Protein AF-C7Q6Z2-F1 (afdb_monomer)

Structure (mmCIF, N/CA/C/O backbone):
data_AF-C7Q6Z2-F1
#
_entry.id   AF-C7Q6Z2-F1
#
loop_
_atom_site.group_PDB
_atom_site.id
_atom_site.type_symbol
_atom_site.label_atom_id
_atom_site.label_alt_id
_atom_site.label_comp_id
_atom_site.label_asym_id
_atom_site.label_entity_id
_atom_site.label_seq_id
_atom_site.pdbx_PDB_ins_code
_atom_site.Cartn_x
_atom_site.Cartn_y
_atom_site.Cartn_z
_atom_site.occupancy
_atom_site.B_iso_or_equiv
_atom_site.auth_seq_id
_atom_site.auth_comp_id
_atom_site.auth_asym_id
_atom_site.auth_atom_id
_atom_site.pdbx_PDB_model_num
ATOM 1 N N . MET A 1 1 ? 10.708 15.698 -19.614 1.00 40.62 1 MET A N 1
ATOM 2 C CA . MET A 1 1 ? 10.867 15.525 -18.156 1.00 40.62 1 MET A CA 1
ATOM 3 C C . MET A 1 1 ? 10.183 14.222 -17.782 1.00 40.62 1 MET A C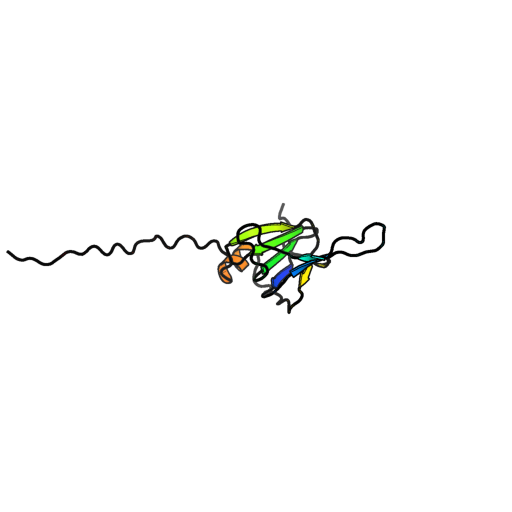 1
ATOM 5 O O . MET A 1 1 ? 8.992 14.215 -17.505 1.00 40.62 1 MET A O 1
ATOM 9 N N . SER A 1 2 ? 10.903 13.111 -17.914 1.00 43.12 2 SER A N 1
ATOM 10 C CA 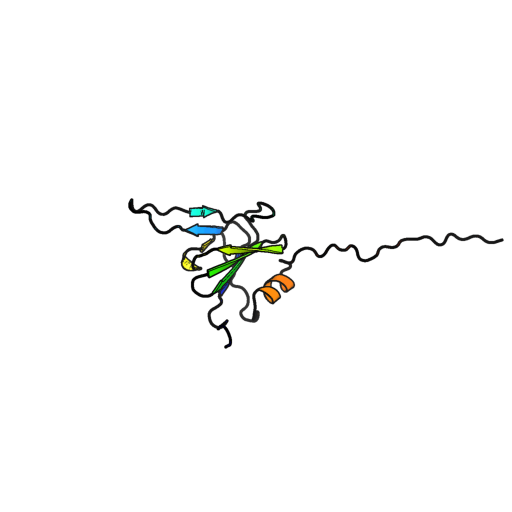. SER A 1 2 ? 10.400 11.782 -17.567 1.00 43.12 2 SER A CA 1
ATOM 11 C C . SER A 1 2 ? 10.549 11.636 -16.060 1.00 43.12 2 SER A C 1
ATOM 13 O O . SER A 1 2 ? 11.667 11.612 -15.557 1.00 43.12 2 SER A O 1
ATOM 15 N N . VAL A 1 3 ? 9.435 11.6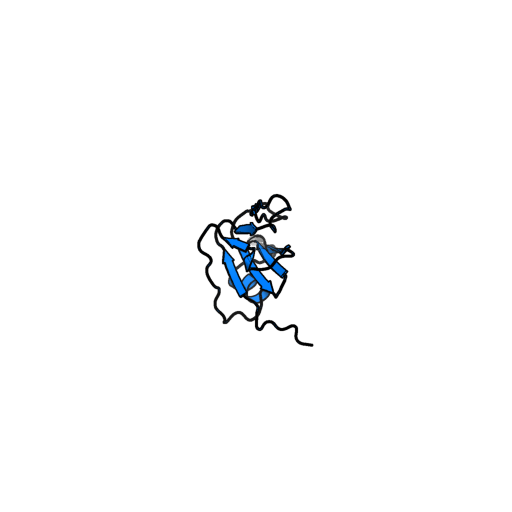63 -15.333 1.00 50.16 3 VAL A N 1
ATOM 16 C CA . VAL A 1 3 ? 9.431 11.405 -13.889 1.00 50.16 3 VAL A CA 1
ATOM 17 C C . VAL A 1 3 ? 9.942 9.977 -13.710 1.00 50.16 3 VAL A C 1
ATOM 19 O O . VAL A 1 3 ? 9.333 9.053 -14.236 1.00 50.16 3 VAL A O 1
ATOM 22 N N . GLY A 1 4 ? 11.112 9.824 -13.089 1.00 45.06 4 GLY A N 1
ATOM 23 C CA . GLY A 1 4 ? 11.855 8.568 -13.041 1.00 45.06 4 GLY A CA 1
ATOM 24 C C . GLY A 1 4 ? 11.075 7.468 -12.331 1.00 45.06 4 GLY A C 1
ATOM 25 O O . GLY A 1 4 ? 10.916 7.497 -11.115 1.00 45.06 4 GLY A O 1
ATOM 26 N N . TRP A 1 5 ? 10.609 6.484 -13.096 1.00 53.16 5 TRP A N 1
ATOM 27 C CA . TRP A 1 5 ? 10.005 5.253 -12.577 1.00 53.16 5 TRP A CA 1
ATOM 28 C C . TRP A 1 5 ? 11.068 4.245 -12.112 1.00 53.16 5 TRP A C 1
ATOM 30 O O . TRP A 1 5 ? 10.716 3.226 -11.528 1.00 53.16 5 TRP A O 1
ATOM 40 N N . GLU A 1 6 ? 12.355 4.540 -12.341 1.00 54.72 6 GLU A N 1
ATOM 41 C CA . GLU A 1 6 ? 13.511 3.660 -12.095 1.00 54.72 6 GLU A CA 1
ATOM 42 C C . GLU A 1 6 ? 13.665 3.217 -10.630 1.00 54.72 6 GLU A C 1
ATOM 44 O O . GLU A 1 6 ? 14.356 2.242 -10.356 1.00 54.72 6 GLU A O 1
ATOM 49 N N . THR A 1 7 ? 12.997 3.885 -9.686 1.00 63.72 7 THR A N 1
ATOM 50 C CA . THR A 1 7 ? 13.018 3.554 -8.249 1.00 63.72 7 THR A CA 1
ATOM 51 C C . THR A 1 7 ? 11.640 3.213 -7.684 1.00 63.72 7 THR A C 1
ATOM 53 O O . THR A 1 7 ? 11.431 3.285 -6.472 1.00 63.72 7 THR A O 1
ATOM 56 N N . THR A 1 8 ? 10.683 2.838 -8.541 1.00 74.25 8 THR A N 1
ATOM 57 C CA . THR A 1 8 ? 9.344 2.454 -8.079 1.00 74.25 8 THR A CA 1
ATOM 58 C C . THR A 1 8 ? 9.339 1.018 -7.577 1.00 74.25 8 THR A C 1
ATOM 60 O O . THR A 1 8 ? 9.422 0.079 -8.366 1.00 74.25 8 THR A O 1
ATOM 63 N N . THR A 1 9 ? 9.174 0.831 -6.271 1.00 80.31 9 THR A N 1
ATOM 64 C CA . THR A 1 9 ? 8.956 -0.504 -5.702 1.00 80.31 9 THR A CA 1
ATOM 65 C C . THR A 1 9 ? 7.464 -0.810 -5.690 1.00 80.31 9 THR A C 1
ATOM 67 O O . THR A 1 9 ? 6.685 -0.081 -5.072 1.00 80.31 9 THR A O 1
ATOM 70 N N . LEU A 1 10 ? 7.072 -1.896 -6.359 1.00 84.06 10 LEU A N 1
ATOM 71 C CA . LEU A 1 10 ? 5.706 -2.416 -6.379 1.00 84.06 10 LEU A CA 1
ATOM 72 C C . LEU A 1 10 ? 5.593 -3.639 -5.466 1.00 84.06 10 LEU A C 1
ATOM 74 O O . LEU A 1 10 ? 6.342 -4.605 -5.611 1.00 84.06 10 LEU A O 1
ATOM 78 N N . LEU A 1 11 ? 4.631 -3.610 -4.547 1.00 85.88 11 LEU A N 1
ATOM 79 C CA . LEU A 1 11 ? 4.357 -4.696 -3.610 1.00 85.88 11 LEU A CA 1
ATOM 80 C C . LEU A 1 11 ? 2.884 -5.081 -3.639 1.00 85.88 11 LEU A C 1
ATOM 82 O O . LEU A 1 11 ? 1.995 -4.225 -3.630 1.00 85.88 11 LEU A O 1
ATOM 86 N N . ARG A 1 12 ? 2.626 -6.388 -3.593 1.00 87.06 12 ARG A N 1
ATOM 87 C CA . ARG A 1 12 ? 1.305 -6.921 -3.272 1.00 87.06 12 ARG A CA 1
ATOM 88 C C . ARG A 1 12 ? 1.287 -7.307 -1.802 1.00 87.06 12 ARG A C 1
ATOM 90 O O . ARG A 1 12 ? 2.127 -8.089 -1.361 1.00 87.06 12 ARG A O 1
ATOM 97 N N . VAL A 1 13 ? 0.295 -6.810 -1.075 1.00 87.69 13 VAL A N 1
ATOM 98 C CA . VAL A 1 13 ? 0.033 -7.216 0.308 1.00 87.69 13 VAL A CA 1
ATOM 99 C C . VAL A 1 13 ? -1.352 -7.841 0.349 1.00 87.69 13 VAL A C 1
ATOM 101 O O . VAL A 1 13 ? -2.348 -7.180 0.069 1.00 87.69 13 VAL A O 1
ATOM 104 N N . ALA A 1 14 ? -1.420 -9.141 0.621 1.00 85.56 14 ALA A N 1
ATOM 105 C CA . ALA A 1 14 ? -2.696 -9.854 0.668 1.00 85.56 14 ALA A CA 1
ATOM 106 C C . ALA A 1 14 ? -3.466 -9.588 1.972 1.00 85.56 14 ALA A C 1
ATOM 108 O O . ALA A 1 14 ? -4.691 -9.638 1.971 1.00 85.56 14 ALA A O 1
ATOM 109 N N . ASP A 1 15 ? -2.755 -9.269 3.051 1.00 87.81 15 ASP A N 1
ATOM 110 C CA . ASP A 1 15 ? -3.300 -9.095 4.399 1.00 87.81 15 ASP A CA 1
ATOM 111 C C . ASP A 1 15 ? -3.216 -7.623 4.861 1.00 87.81 15 ASP A C 1
ATOM 113 O O . ASP A 1 15 ? -3.259 -6.702 4.041 1.00 87.81 15 ASP A O 1
ATOM 117 N N . GLN A 1 16 ? -3.093 -7.393 6.168 1.00 88.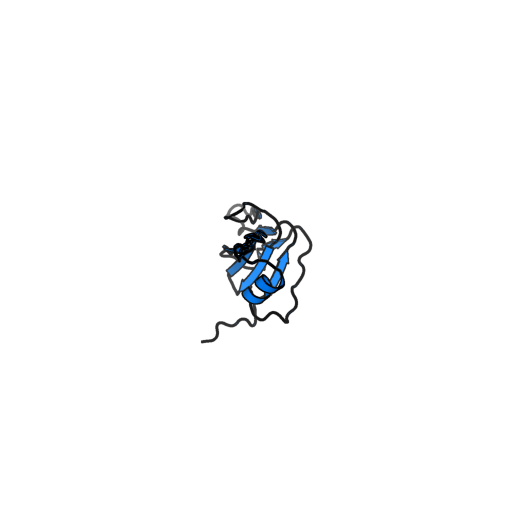31 16 GLN A N 1
ATOM 118 C CA . GLN A 1 16 ? -2.988 -6.080 6.792 1.00 88.31 16 GLN A CA 1
ATOM 119 C C . GLN A 1 16 ? -1.647 -5.385 6.534 1.00 88.31 16 GLN A C 1
ATOM 121 O O . GLN A 1 16 ? -0.563 -5.978 6.587 1.00 88.31 16 GLN A O 1
ATOM 126 N N . ALA A 1 17 ? -1.743 -4.077 6.305 1.00 87.81 17 ALA A N 1
ATOM 127 C CA . ALA A 1 17 ? -0.615 -3.169 6.207 1.00 87.81 17 ALA A CA 1
ATOM 128 C C . ALA A 1 17 ? -0.827 -1.985 7.154 1.00 87.81 17 ALA A C 1
ATOM 130 O O . ALA A 1 17 ? -1.953 -1.537 7.363 1.00 87.81 17 ALA A O 1
ATOM 131 N N . HIS A 1 18 ? 0.259 -1.473 7.713 1.00 89.75 18 HIS A N 1
ATOM 132 C CA . HIS A 1 18 ? 0.274 -0.363 8.651 1.00 89.75 18 HIS A CA 1
ATOM 133 C C . HIS A 1 18 ? 1.252 0.701 8.181 1.00 89.75 18 HIS A C 1
ATOM 135 O O . HIS A 1 18 ? 2.252 0.404 7.530 1.00 89.75 18 HIS A O 1
ATOM 141 N N . VAL A 1 19 ? 0.982 1.941 8.563 1.00 87.50 19 VAL A N 1
ATOM 142 C CA . VAL A 1 19 ? 1.921 3.049 8.439 1.00 87.50 19 VAL A CA 1
ATOM 143 C C . VAL A 1 19 ? 2.493 3.319 9.817 1.00 87.50 19 VAL A C 1
ATOM 145 O O . VAL A 1 19 ? 1.750 3.615 10.754 1.00 87.50 19 VAL A O 1
ATOM 148 N N . ARG A 1 20 ? 3.811 3.208 9.940 1.00 86.19 20 ARG A N 1
ATOM 149 C CA . ARG A 1 20 ? 4.546 3.715 11.095 1.00 86.19 20 ARG A CA 1
ATOM 150 C C . ARG A 1 20 ? 4.553 5.234 11.044 1.00 86.19 20 ARG A C 1
ATOM 152 O O . ARG A 1 20 ? 4.921 5.830 10.032 1.00 86.19 20 ARG A O 1
ATOM 159 N N . SER A 1 21 ? 4.136 5.838 12.141 1.00 76.75 21 SER A N 1
ATOM 160 C CA . SER A 1 21 ? 4.318 7.259 12.395 1.00 76.75 21 SER A CA 1
ATOM 161 C C . SER A 1 21 ? 5.753 7.509 12.841 1.00 76.75 21 SER A C 1
ATOM 163 O O . SER A 1 21 ? 6.352 6.657 13.501 1.00 76.75 21 SER A O 1
ATOM 165 N N . GLU A 1 22 ? 6.284 8.698 12.559 1.00 73.44 22 GLU A N 1
ATOM 166 C CA . GLU A 1 22 ? 7.529 9.123 13.196 1.00 73.44 22 GLU A CA 1
ATOM 167 C C . GLU A 1 22 ? 7.363 9.122 14.727 1.00 73.44 22 GLU A C 1
ATOM 169 O O . GLU A 1 22 ? 6.272 9.433 15.229 1.00 73.44 22 GLU A O 1
ATOM 174 N N . PRO A 1 23 ? 8.412 8.746 15.482 1.00 70.94 23 PRO A N 1
ATOM 175 C CA . PRO A 1 23 ? 8.356 8.773 16.933 1.00 70.94 23 PRO A CA 1
ATOM 176 C C . PRO A 1 23 ? 8.002 10.186 17.394 1.00 70.94 23 PRO A C 1
ATOM 178 O O . PRO A 1 23 ? 8.658 11.165 17.033 1.00 70.94 23 PRO A O 1
ATOM 181 N N . SER A 1 24 ? 6.937 10.290 18.185 1.00 67.12 24 SER A N 1
ATOM 182 C CA . SER A 1 24 ? 6.556 11.558 18.808 1.00 67.12 24 SER A CA 1
ATOM 183 C C . SER A 1 24 ? 7.623 11.977 19.828 1.00 67.12 24 SER A C 1
ATOM 185 O O . SER A 1 24 ? 8.498 11.188 20.179 1.00 67.12 24 SER A O 1
ATOM 187 N N . GLY A 1 25 ? 7.582 13.219 20.323 1.00 69.88 25 GLY A N 1
ATOM 188 C CA . GLY A 1 25 ? 8.588 13.743 21.266 1.00 69.88 25 GLY A CA 1
ATOM 189 C C . GLY A 1 25 ? 8.751 12.947 22.576 1.00 69.88 25 GLY A C 1
ATOM 190 O O . GLY A 1 25 ? 9.686 13.203 23.327 1.00 69.88 25 GLY A O 1
ATOM 191 N N . ASP A 1 26 ? 7.875 11.973 22.843 1.00 79.31 26 ASP A N 1
ATOM 192 C CA . ASP A 1 26 ? 7.955 10.996 23.934 1.00 79.31 26 ASP A CA 1
ATOM 193 C C . ASP A 1 26 ? 8.640 9.667 23.536 1.00 79.31 26 ASP A C 1
ATOM 195 O O . ASP A 1 26 ? 8.677 8.725 24.327 1.00 79.31 26 ASP A O 1
ATOM 199 N N . GLY A 1 27 ? 9.177 9.575 22.316 1.00 73.62 27 GLY A N 1
ATOM 200 C CA . GLY A 1 27 ? 9.863 8.405 21.768 1.00 73.62 27 GLY A CA 1
ATOM 201 C C . GLY A 1 27 ? 8.940 7.251 21.373 1.00 73.62 27 GLY A C 1
ATOM 202 O O . GLY A 1 27 ? 9.434 6.187 20.998 1.00 73.62 27 GLY A O 1
ATOM 203 N N . ARG A 1 28 ? 7.613 7.419 21.452 1.00 74.25 28 ARG A N 1
ATOM 204 C CA . ARG A 1 28 ? 6.666 6.361 21.089 1.00 74.25 28 ARG A CA 1
ATOM 205 C C . ARG A 1 28 ? 6.403 6.358 19.590 1.00 74.25 28 ARG A C 1
ATOM 207 O O . ARG A 1 28 ? 5.919 7.335 19.020 1.00 74.25 28 ARG A O 1
ATOM 214 N N . GLU A 1 29 ? 6.684 5.221 18.969 1.00 77.38 29 GLU A N 1
ATOM 215 C CA . GLU A 1 29 ? 6.239 4.908 17.615 1.00 77.38 29 GLU A CA 1
ATOM 216 C C . GLU A 1 29 ? 4.767 4.478 17.669 1.00 77.38 29 GLU A C 1
ATOM 218 O O . GLU A 1 29 ? 4.372 3.662 18.506 1.00 77.38 29 GLU A O 1
ATOM 223 N N . THR A 1 30 ? 3.939 5.035 16.787 1.00 80.00 30 THR A N 1
ATOM 224 C CA . THR A 1 30 ? 2.551 4.587 16.609 1.00 80.00 30 THR A CA 1
ATOM 225 C C . THR A 1 30 ? 2.396 3.947 15.239 1.00 80.00 30 THR A C 1
ATOM 227 O O . THR A 1 30 ? 3.120 4.277 14.302 1.00 80.00 30 THR A O 1
ATOM 230 N N . GLN A 1 31 ? 1.471 2.997 15.122 1.00 86.31 31 GLN A N 1
ATOM 231 C CA . GLN A 1 31 ? 1.165 2.325 13.863 1.00 86.31 31 GLN A CA 1
ATOM 232 C C . GLN A 1 31 ? -0.308 2.547 13.529 1.00 86.31 31 GLN A C 1
ATOM 234 O O . GLN A 1 31 ? -1.188 2.156 14.295 1.00 86.31 31 GLN A O 1
ATOM 239 N N . GLY A 1 32 ? -0.574 3.182 12.390 1.00 86.94 32 GLY A N 1
ATOM 240 C CA . GLY A 1 32 ? -1.918 3.348 11.844 1.00 86.94 32 GLY A CA 1
ATOM 241 C C . GLY A 1 32 ? -2.240 2.224 10.868 1.00 86.94 32 GLY A C 1
ATOM 242 O O . GLY A 1 32 ? -1.456 1.968 9.958 1.00 86.94 32 GLY A O 1
ATOM 243 N N . LEU A 1 33 ? -3.377 1.550 11.041 1.00 89.75 33 LEU A N 1
ATOM 244 C CA . LEU A 1 33 ? -3.852 0.557 10.075 1.00 89.75 33 LEU A CA 1
ATOM 245 C C . LEU A 1 33 ? -4.184 1.247 8.745 1.00 89.75 33 LEU A C 1
ATOM 247 O O . LEU A 1 33 ? -4.877 2.264 8.721 1.00 89.75 33 LEU A O 1
ATOM 251 N N . ILE A 1 34 ? -3.702 0.687 7.638 1.00 89.94 34 ILE A N 1
ATOM 252 C CA . ILE A 1 34 ? -4.116 1.113 6.305 1.00 89.94 34 ILE A CA 1
ATOM 253 C 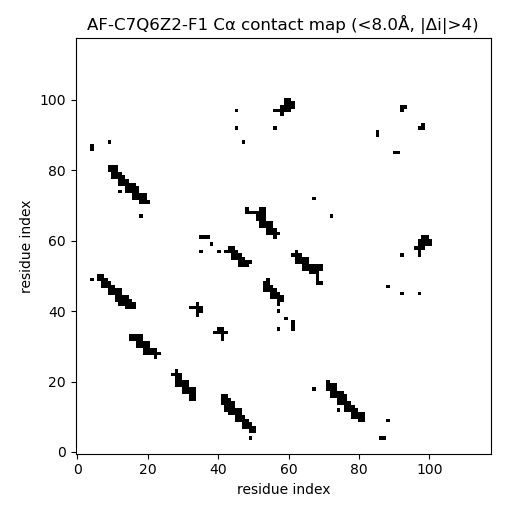C . ILE A 1 34 ? -5.522 0.568 6.069 1.00 89.94 34 ILE A C 1
ATOM 255 O O . ILE A 1 34 ? -5.741 -0.640 6.061 1.00 89.94 34 ILE A O 1
ATOM 259 N N . GLU A 1 35 ? -6.474 1.469 5.862 1.00 93.06 35 GLU A N 1
ATOM 260 C CA . GLU A 1 35 ? -7.873 1.150 5.603 1.00 93.06 35 GLU A CA 1
ATOM 261 C C . GLU A 1 35 ? -8.323 1.838 4.314 1.00 93.06 35 GLU A C 1
ATOM 263 O O . GLU A 1 35 ? -7.971 2.988 4.041 1.00 93.06 35 GLU A O 1
ATOM 268 N N . CYS A 1 36 ? -9.103 1.136 3.491 1.00 93.25 36 CYS A N 1
ATOM 269 C CA . CYS A 1 36 ? -9.606 1.717 2.259 1.00 93.25 36 CYS A CA 1
ATOM 270 C C . CYS A 1 36 ? -10.663 2.788 2.574 1.00 93.25 36 CYS A C 1
ATOM 272 O O . CYS A 1 36 ? -11.734 2.429 3.062 1.00 93.25 36 CYS A O 1
ATOM 274 N N . PRO A 1 37 ? -10.482 4.058 2.170 1.00 92.56 37 PRO A N 1
ATOM 275 C CA . PRO A 1 37 ? -11.453 5.113 2.472 1.00 92.56 37 PRO A CA 1
ATOM 276 C C . PRO A 1 37 ? -12.784 4.960 1.716 1.00 92.56 37 PRO A C 1
ATOM 278 O O . PRO A 1 37 ? -13.728 5.693 1.982 1.00 92.56 37 PRO A O 1
ATOM 281 N N . SER A 1 38 ? -12.869 4.037 0.748 1.00 92.81 38 SER A N 1
ATOM 282 C CA . SER A 1 38 ? -14.086 3.798 -0.037 1.00 92.81 38 SER A CA 1
ATOM 283 C C . SER A 1 38 ? -14.883 2.572 0.402 1.00 92.81 38 SER A C 1
ATOM 285 O O . SER A 1 38 ? -16.098 2.573 0.229 1.00 92.81 38 SER A O 1
ATOM 287 N N . CYS A 1 39 ? -14.234 1.499 0.858 1.00 92.12 39 CYS A N 1
ATOM 288 C CA . CYS A 1 39 ? -14.922 0.248 1.203 1.00 92.12 39 CYS A CA 1
ATOM 289 C C . CYS A 1 39 ? -14.543 -0.307 2.575 1.00 92.12 39 CYS A C 1
ATOM 291 O O . CYS A 1 39 ? -14.998 -1.397 2.913 1.00 92.12 39 CYS A O 1
ATOM 293 N N . HIS A 1 40 ? -13.699 0.401 3.331 1.00 91.81 40 HIS A N 1
ATOM 294 C CA . HIS A 1 40 ? -13.291 0.050 4.693 1.00 91.81 40 HIS A CA 1
ATOM 295 C C . HIS A 1 40 ? -12.622 -1.329 4.833 1.00 91.81 40 HIS A C 1
ATOM 297 O O . HIS A 1 40 ? -12.461 -1.861 5.927 1.00 91.81 40 HIS A O 1
ATOM 303 N N . ARG A 1 41 ? -12.205 -1.944 3.715 1.00 91.81 41 ARG A N 1
ATOM 304 C CA . ARG A 1 41 ? -11.401 -3.171 3.732 1.00 91.81 41 ARG A CA 1
ATOM 305 C C . ARG A 1 41 ? -10.009 -2.841 4.278 1.00 91.81 41 ARG A C 1
ATOM 307 O O . ARG A 1 41 ? -9.522 -1.741 4.042 1.00 91.81 41 ARG A O 1
ATOM 314 N N . VAL A 1 42 ? -9.393 -3.802 4.966 1.00 90.94 42 VAL A N 1
ATOM 315 C CA . VAL A 1 42 ? -8.058 -3.682 5.587 1.00 90.94 42 VAL A CA 1
ATOM 316 C C . VAL A 1 42 ? -7.016 -4.639 4.973 1.00 90.94 42 VAL A C 1
ATOM 318 O O . VAL A 1 42 ? -5.921 -4.804 5.499 1.00 90.94 42 VAL A O 1
ATOM 321 N N . THR A 1 43 ? -7.363 -5.275 3.854 1.00 90.44 43 THR A N 1
ATOM 322 C CA . THR A 1 43 ? -6.585 -6.301 3.145 1.00 90.44 43 THR A CA 1
ATOM 323 C C . THR A 1 43 ? -6.610 -6.071 1.632 1.00 90.44 43 THR A C 1
ATOM 325 O O . THR A 1 43 ? -7.392 -5.256 1.131 1.00 90.44 43 THR A O 1
ATOM 328 N N . ASP A 1 44 ? -5.823 -6.858 0.894 1.00 89.25 44 ASP A N 1
ATOM 329 C CA . ASP A 1 44 ? -5.705 -6.806 -0.566 1.00 89.25 44 ASP A CA 1
ATOM 330 C C . ASP A 1 44 ? -5.288 -5.427 -1.081 1.00 89.25 44 ASP A C 1
ATOM 332 O O . ASP A 1 44 ? -6.080 -4.665 -1.657 1.00 89.25 44 ASP A O 1
ATOM 336 N N . TRP A 1 45 ? -4.001 -5.154 -0.906 1.00 90.75 45 TRP A N 1
ATOM 337 C CA . TRP A 1 45 ? -3.330 -3.932 -1.308 1.00 90.75 45 TRP A CA 1
ATOM 338 C C . TRP A 1 45 ? -2.375 -4.167 -2.462 1.00 90.75 45 TRP A C 1
ATOM 340 O O . TRP A 1 45 ? -1.638 -5.154 -2.517 1.00 90.75 45 TRP A O 1
ATOM 350 N N . LEU A 1 46 ? -2.358 -3.193 -3.358 1.00 90.81 46 LEU A N 1
ATOM 351 C CA . LEU A 1 46 ? -1.294 -3.001 -4.319 1.00 90.81 46 LEU A CA 1
ATOM 352 C C . LEU A 1 46 ? -0.637 -1.660 -3.998 1.00 90.81 46 LEU A C 1
ATOM 354 O O . LEU A 1 46 ? -1.283 -0.617 -4.091 1.00 90.81 46 LEU A O 1
ATOM 358 N N . ILE A 1 47 ? 0.615 -1.719 -3.554 1.00 89.50 47 ILE A N 1
ATOM 359 C CA . ILE A 1 47 ? 1.358 -0.593 -2.992 1.00 89.50 47 ILE A CA 1
ATOM 360 C C . ILE A 1 47 ? 2.496 -0.241 -3.947 1.00 89.50 47 ILE A C 1
ATOM 362 O O . ILE A 1 47 ? 3.281 -1.112 -4.316 1.00 89.50 47 ILE A O 1
ATOM 366 N N . ALA A 1 48 ? 2.587 1.026 -4.339 1.00 88.25 48 ALA A N 1
ATOM 367 C CA . ALA A 1 48 ? 3.693 1.566 -5.119 1.00 88.25 48 ALA A CA 1
ATOM 368 C C . ALA A 1 48 ? 4.388 2.668 -4.332 1.00 88.25 48 ALA A C 1
ATOM 370 O O . ALA A 1 48 ? 3.739 3.613 -3.890 1.00 88.25 48 ALA A O 1
ATOM 371 N N . ALA A 1 49 ? 5.703 2.582 -4.189 1.00 85.81 49 ALA A N 1
ATOM 372 C CA . ALA A 1 49 ? 6.485 3.633 -3.558 1.00 85.81 49 ALA A CA 1
ATOM 373 C C . ALA A 1 49 ? 7.287 4.417 -4.585 1.00 85.81 49 ALA A C 1
ATOM 375 O O .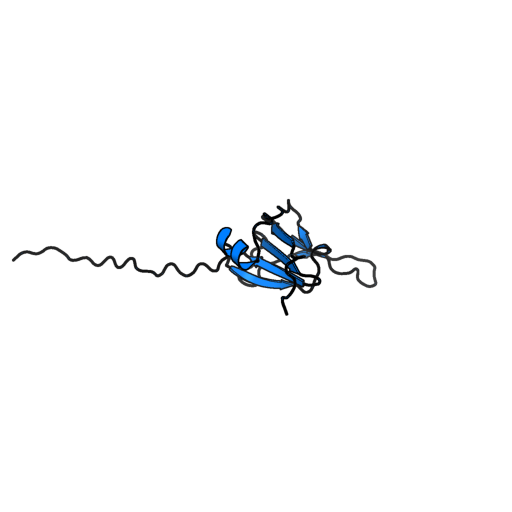 ALA A 1 49 ? 8.034 3.825 -5.356 1.00 85.81 49 ALA A O 1
ATOM 376 N N . MET A 1 50 ? 7.159 5.742 -4.560 1.00 83.00 50 MET A N 1
ATOM 377 C CA . MET A 1 50 ? 7.860 6.667 -5.449 1.00 83.00 50 MET A CA 1
ATOM 378 C C . MET A 1 50 ? 8.501 7.773 -4.606 1.00 83.00 50 MET A C 1
ATOM 380 O O . MET A 1 50 ? 7.872 8.781 -4.276 1.00 83.00 50 MET A O 1
ATOM 384 N N . GLY A 1 51 ? 9.760 7.568 -4.210 1.00 81.94 51 GLY A N 1
ATOM 385 C CA . GLY A 1 51 ? 10.483 8.497 -3.338 1.00 81.94 51 GLY A CA 1
ATOM 386 C C . GLY A 1 51 ? 9.824 8.640 -1.961 1.00 81.94 51 GLY A C 1
ATOM 387 O O . GLY A 1 51 ? 9.811 7.697 -1.174 1.00 81.94 51 GLY A O 1
ATOM 388 N N . MET A 1 52 ? 9.280 9.826 -1.671 1.00 81.06 52 MET A N 1
ATOM 389 C CA . MET A 1 52 ? 8.639 10.166 -0.387 1.00 81.06 52 MET A CA 1
ATOM 390 C C . MET A 1 52 ? 7.115 9.976 -0.380 1.00 81.06 52 MET A C 1
ATOM 392 O O . MET A 1 52 ? 6.421 10.571 0.444 1.00 81.06 52 MET A O 1
ATOM 396 N N . ARG A 1 53 ? 6.582 9.217 -1.339 1.00 84.81 53 ARG A N 1
ATOM 397 C CA . ARG A 1 53 ? 5.144 8.979 -1.482 1.00 84.81 53 ARG A CA 1
ATOM 398 C C . ARG A 1 53 ? 4.867 7.502 -1.673 1.00 84.81 53 ARG A C 1
ATOM 400 O O . ARG A 1 53 ? 5.614 6.808 -2.369 1.00 84.81 53 ARG A O 1
ATOM 407 N N . VAL A 1 54 ? 3.756 7.053 -1.099 1.00 88.38 54 VAL A N 1
ATOM 408 C CA . VAL A 1 54 ? 3.229 5.705 -1.288 1.00 88.38 54 VAL A CA 1
ATOM 409 C C . VAL A 1 54 ? 1.820 5.800 -1.858 1.00 88.38 54 VAL A C 1
ATOM 411 O O . VAL A 1 54 ? 0.911 6.333 -1.229 1.00 88.38 54 VAL A O 1
ATOM 414 N N . ASP A 1 55 ? 1.637 5.254 -3.051 1.00 91.06 55 ASP A N 1
ATOM 415 C CA . ASP A 1 55 ? 0.336 5.032 -3.664 1.00 91.06 55 ASP A CA 1
ATOM 416 C C . ASP A 1 55 ? -0.214 3.674 -3.233 1.00 91.06 55 ASP A C 1
ATOM 418 O O . ASP A 1 55 ? 0.442 2.644 -3.397 1.00 91.06 55 ASP A O 1
ATOM 422 N N . VAL A 1 56 ? -1.448 3.658 -2.734 1.00 91.00 56 VAL A N 1
ATOM 423 C CA . VAL A 1 56 ? -2.149 2.434 -2.343 1.00 91.00 56 VAL A CA 1
ATOM 424 C C . VAL A 1 56 ? -3.386 2.264 -3.209 1.00 91.00 56 VAL A C 1
ATOM 426 O O . VAL A 1 56 ? -4.215 3.167 -3.336 1.00 91.00 56 VAL A O 1
ATOM 429 N N . ALA A 1 57 ? -3.530 1.084 -3.804 1.00 91.94 57 ALA A N 1
ATOM 430 C CA . ALA A 1 57 ? -4.733 0.663 -4.499 1.00 91.94 57 ALA A CA 1
ATOM 431 C C . ALA A 1 57 ? -5.397 -0.497 -3.748 1.00 91.94 57 ALA A C 1
ATOM 433 O O . ALA A 1 57 ? -4.777 -1.525 -3.476 1.00 91.94 57 ALA A O 1
ATOM 434 N N . CYS A 1 58 ? -6.685 -0.339 -3.454 1.00 91.75 58 CYS A N 1
ATOM 435 C CA . CYS A 1 58 ? -7.523 -1.396 -2.901 1.00 91.75 58 CYS A CA 1
ATOM 436 C C . CYS A 1 58 ? -8.095 -2.271 -4.016 1.00 91.75 58 CYS A C 1
ATOM 438 O O . CYS A 1 58 ? -8.342 -1.809 -5.136 1.00 91.75 58 CYS A O 1
ATOM 440 N N . ARG A 1 59 ? -8.426 -3.518 -3.674 1.00 89.38 59 ARG A N 1
ATOM 441 C CA . ARG A 1 59 ? -9.166 -4.438 -4.542 1.00 89.38 59 ARG A CA 1
ATOM 442 C C . ARG A 1 59 ? -10.465 -3.865 -5.119 1.00 89.38 59 ARG A C 1
ATOM 444 O O . ARG A 1 59 ? -10.826 -4.217 -6.234 1.00 89.38 59 ARG A O 1
ATOM 451 N N . CYS A 1 60 ? -11.154 -2.972 -4.405 1.00 88.12 60 CYS A N 1
ATOM 452 C CA . CYS A 1 60 ? -12.375 -2.323 -4.907 1.00 88.12 60 CYS A CA 1
ATOM 453 C C . CYS A 1 60 ? -12.118 -1.324 -6.055 1.00 88.12 60 CYS A C 1
ATOM 455 O O . CYS A 1 60 ? -13.057 -0.779 -6.637 1.00 88.12 60 CYS A O 1
ATOM 457 N N . GLY A 1 61 ? -10.847 -1.057 -6.367 1.00 88.50 61 GLY A N 1
ATOM 458 C CA . GLY A 1 61 ? -10.421 -0.114 -7.389 1.00 88.50 61 GLY A CA 1
ATOM 459 C C . GLY A 1 61 ? -10.176 1.301 -6.877 1.00 88.50 61 GLY A C 1
ATOM 460 O O . GLY A 1 61 ? -9.711 2.134 -7.657 1.00 88.50 61 GLY A O 1
ATOM 461 N N . ASN A 1 62 ? -10.457 1.585 -5.601 1.00 91.12 62 ASN A N 1
ATOM 462 C CA . ASN A 1 62 ? -10.113 2.863 -4.986 1.00 91.12 62 ASN A CA 1
ATOM 463 C C . ASN A 1 62 ? -8.593 3.011 -4.843 1.00 91.12 62 ASN A C 1
ATOM 465 O O . ASN A 1 62 ? -7.917 2.059 -4.450 1.00 91.12 62 ASN A O 1
ATOM 469 N N . ARG A 1 63 ? -8.079 4.210 -5.130 1.00 90.88 63 ARG A N 1
ATOM 470 C CA . ARG A 1 63 ? -6.663 4.573 -5.005 1.00 90.88 63 ARG A CA 1
ATOM 471 C C . ARG A 1 63 ? -6.536 5.838 -4.169 1.00 90.88 63 ARG A C 1
ATOM 473 O O . ARG A 1 63 ? -7.354 6.742 -4.319 1.00 90.88 63 ARG A O 1
ATOM 480 N N . TRP A 1 64 ? -5.515 5.894 -3.328 1.00 92.25 64 TRP A N 1
ATOM 481 C CA . TRP A 1 64 ? -5.159 7.086 -2.572 1.00 92.25 64 TRP A CA 1
ATOM 482 C C . TRP A 1 64 ? -3.653 7.125 -2.311 1.00 92.25 64 TRP A C 1
ATOM 484 O O . TRP A 1 64 ? -2.972 6.102 -2.390 1.00 92.25 64 TRP A O 1
ATOM 494 N N . GLU A 1 65 ? -3.155 8.322 -2.021 1.00 91.56 65 GLU A N 1
ATOM 495 C CA . GLU A 1 65 ? -1.761 8.569 -1.658 1.00 91.56 65 GLU A CA 1
ATOM 496 C C . GLU A 1 65 ? -1.647 8.659 -0.133 1.00 91.56 65 GLU A C 1
ATOM 498 O O . GLU A 1 65 ? -2.506 9.243 0.534 1.00 91.56 65 GLU A O 1
ATOM 503 N N . ILE A 1 66 ? -0.575 8.091 0.409 1.00 87.94 66 ILE A N 1
ATOM 504 C CA . ILE A 1 66 ? -0.149 8.279 1.791 1.00 87.94 66 ILE A CA 1
ATOM 505 C C . ILE A 1 66 ? 1.166 9.075 1.752 1.00 87.94 66 ILE A C 1
ATOM 507 O O . ILE A 1 66 ? 2.104 8.652 1.063 1.00 87.94 66 ILE A O 1
ATOM 511 N N . PRO A 1 67 ? 1.271 10.207 2.477 1.00 83.75 67 PRO A N 1
ATOM 512 C CA . PRO A 1 67 ? 2.472 11.039 2.498 1.00 83.75 67 PRO A CA 1
ATOM 513 C C . PRO A 1 67 ? 3.561 10.404 3.381 1.00 83.75 67 PRO A C 1
ATOM 515 O O . PRO A 1 67 ? 3.852 10.878 4.475 1.00 83.75 67 PRO A O 1
ATOM 518 N N . THR A 1 68 ? 4.124 9.281 2.936 1.00 83.38 68 THR A N 1
ATOM 519 C CA . THR A 1 68 ? 5.166 8.527 3.646 1.00 83.38 68 THR A CA 1
ATOM 520 C C . THR A 1 68 ? 6.070 7.764 2.670 1.00 83.38 68 THR A C 1
ATOM 522 O O . THR A 1 68 ? 5.820 7.744 1.466 1.00 83.38 68 THR A O 1
ATOM 525 N N . THR A 1 69 ? 7.126 7.126 3.176 1.00 81.75 69 THR A N 1
ATOM 526 C CA . THR A 1 69 ? 8.026 6.260 2.397 1.00 81.75 69 THR A CA 1
ATOM 527 C C . THR A 1 69 ? 7.636 4.788 2.552 1.00 81.75 69 THR A C 1
ATOM 529 O O . THR A 1 69 ? 6.984 4.402 3.523 1.00 81.75 69 THR A O 1
ATOM 532 N N . LEU A 1 70 ? 8.090 3.923 1.637 1.00 78.19 70 LEU A N 1
ATOM 533 C CA . LEU A 1 70 ? 7.863 2.476 1.763 1.00 78.19 70 LEU A CA 1
ATOM 534 C C . LEU A 1 70 ? 8.453 1.884 3.044 1.00 78.19 70 LEU A C 1
ATOM 536 O O . LEU A 1 70 ? 7.911 0.922 3.568 1.00 78.19 70 LEU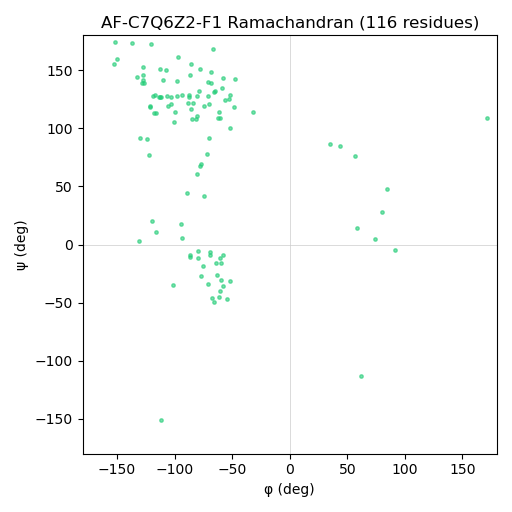 A O 1
ATOM 540 N N . GLN A 1 71 ? 9.552 2.453 3.548 1.00 78.12 71 GLN A N 1
ATOM 541 C CA . GLN A 1 71 ? 10.203 1.989 4.777 1.00 78.12 71 GLN A CA 1
ATOM 542 C C . GLN A 1 71 ? 9.297 2.146 6.004 1.00 78.12 71 GLN A C 1
ATOM 544 O O . GLN A 1 71 ? 9.426 1.392 6.965 1.00 78.12 71 GLN A O 1
ATOM 549 N N . HIS A 1 72 ? 8.357 3.091 5.960 1.00 81.56 72 HIS A N 1
ATOM 550 C CA . HIS A 1 72 ? 7.350 3.274 7.001 1.00 81.56 72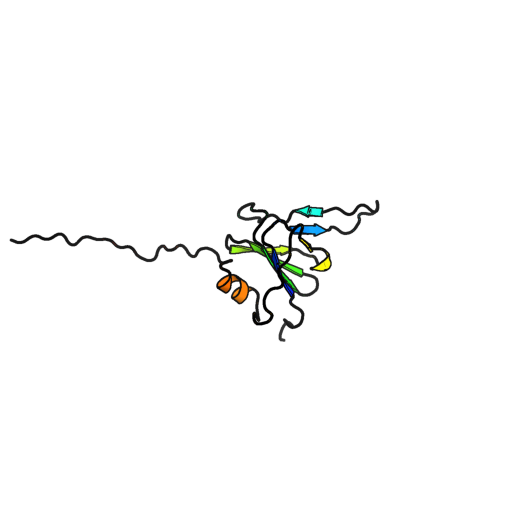 HIS A CA 1
ATOM 551 C C . HIS A 1 72 ? 6.111 2.395 6.797 1.00 81.56 72 HIS A C 1
ATOM 553 O O . HIS A 1 72 ? 5.266 2.327 7.687 1.00 81.56 72 HIS A O 1
ATOM 559 N N . VAL A 1 73 ? 5.980 1.718 5.654 1.00 81.25 73 VAL A N 1
ATOM 560 C CA . VAL A 1 73 ? 4.899 0.762 5.418 1.00 81.25 73 VAL A CA 1
ATOM 561 C C . VAL A 1 73 ? 5.320 -0.597 5.958 1.00 81.25 73 VAL A C 1
ATOM 563 O O . VAL A 1 73 ? 6.258 -1.226 5.476 1.00 81.25 73 VAL A O 1
ATOM 566 N N . VAL A 1 74 ? 4.588 -1.070 6.956 1.00 80.19 74 VAL A N 1
ATOM 567 C CA . VAL A 1 74 ? 4.783 -2.380 7.572 1.00 80.19 74 VAL A CA 1
ATOM 568 C C . VAL A 1 74 ? 3.670 -3.293 7.103 1.00 80.19 74 VAL A C 1
ATOM 570 O O . VAL A 1 74 ? 2.504 -3.032 7.383 1.00 80.19 74 VAL A O 1
ATOM 573 N N . ALA A 1 75 ? 4.004 -4.387 6.432 1.00 75.25 75 ALA A N 1
ATOM 574 C CA . ALA A 1 75 ? 3.052 -5.471 6.230 1.00 75.25 75 ALA A CA 1
ATOM 575 C C . ALA A 1 75 ? 3.133 -6.422 7.434 1.00 75.25 75 ALA A C 1
ATOM 577 O O . ALA A 1 75 ? 4.229 -6.855 7.789 1.00 75.25 75 ALA A O 1
ATOM 578 N N . MET A 1 76 ? 2.001 -6.730 8.080 1.00 63.22 76 MET A N 1
ATOM 579 C CA . MET A 1 76 ? 1.986 -7.741 9.153 1.00 63.22 76 MET A CA 1
ATOM 580 C C . MET A 1 76 ? 2.077 -9.173 8.607 1.00 63.22 76 MET A C 1
ATOM 582 O O . MET A 1 76 ? 2.451 -10.078 9.348 1.00 63.22 76 MET A O 1
ATOM 586 N N . ALA A 1 77 ? 1.782 -9.370 7.318 1.00 56.31 77 ALA A N 1
ATOM 587 C CA . ALA A 1 77 ? 1.942 -10.637 6.606 1.00 56.31 77 ALA A CA 1
ATOM 588 C C . ALA A 1 77 ? 2.894 -10.502 5.406 1.00 56.31 77 ALA A C 1
ATOM 590 O O . ALA A 1 77 ? 3.303 -9.397 5.048 1.00 56.31 77 ALA A O 1
ATOM 591 N N . GLU A 1 78 ? 3.227 -11.637 4.782 1.00 58.44 78 GLU A N 1
ATOM 592 C CA . GLU A 1 78 ? 4.171 -11.730 3.662 1.00 58.44 78 GLU A CA 1
ATOM 593 C C . GLU A 1 78 ? 3.885 -10.694 2.565 1.00 58.44 78 GLU A C 1
ATOM 595 O O . GLU A 1 78 ? 2.828 -10.687 1.924 1.00 58.44 78 GLU A O 1
ATOM 600 N N . SER A 1 79 ? 4.863 -9.819 2.330 1.00 73.06 79 SER A N 1
ATOM 601 C CA . SER A 1 79 ? 4.900 -8.973 1.148 1.00 73.06 79 SER A CA 1
ATOM 602 C C . SER A 1 79 ? 5.434 -9.795 -0.015 1.00 73.06 79 SER A C 1
ATOM 604 O O . SER A 1 79 ? 6.493 -10.418 0.064 1.00 73.06 79 SER A O 1
ATOM 606 N N . GLN A 1 80 ? 4.692 -9.803 -1.117 1.00 70.88 80 GLN A N 1
ATOM 607 C CA . GLN A 1 80 ? 5.172 -10.425 -2.341 1.00 70.88 80 GLN A CA 1
ATOM 608 C C . GLN A 1 80 ? 5.709 -9.316 -3.242 1.00 70.88 80 GLN A C 1
ATOM 610 O O . GLN A 1 80 ? 4.922 -8.448 -3.657 1.00 70.88 80 GLN A O 1
ATOM 615 N N . PRO A 1 81 ? 7.029 -9.294 -3.520 1.00 70.50 81 PRO A N 1
ATOM 616 C CA . PRO A 1 81 ? 7.554 -8.417 -4.543 1.00 70.50 81 PRO A CA 1
ATOM 617 C C . PRO A 1 81 ? 6.866 -8.778 -5.848 1.00 70.50 81 PRO A C 1
ATOM 619 O O . PRO A 1 81 ? 6.666 -9.945 -6.192 1.00 70.50 81 PRO A O 1
ATOM 622 N N . ILE A 1 82 ? 6.442 -7.740 -6.535 1.00 73.38 82 ILE A N 1
ATOM 623 C CA . ILE A 1 82 ? 5.785 -7.880 -7.811 1.00 73.38 82 ILE A CA 1
ATOM 624 C C . ILE A 1 82 ? 6.847 -7.933 -8.907 1.00 73.38 82 ILE A C 1
ATOM 626 O O . ILE A 1 82 ? 7.892 -7.296 -8.797 1.00 73.38 82 ILE A O 1
ATOM 630 N N . ASP A 1 83 ? 6.565 -8.710 -9.952 1.00 68.75 83 ASP A N 1
ATOM 631 C CA . ASP A 1 83 ? 7.473 -8.924 -11.073 1.00 68.75 83 ASP A CA 1
ATOM 632 C C . ASP A 1 83 ? 7.971 -7.586 -11.669 1.00 68.75 83 ASP A C 1
ATOM 634 O O . ASP A 1 83 ? 7.145 -6.725 -12.003 1.00 68.75 83 ASP A O 1
ATOM 638 N N . PRO A 1 84 ? 9.298 -7.402 -11.827 1.00 62.59 84 PRO A N 1
ATOM 639 C CA . PRO A 1 84 ? 9.884 -6.187 -12.393 1.00 62.59 84 PRO A CA 1
ATOM 640 C C . PRO A 1 84 ? 9.434 -5.885 -13.831 1.00 62.59 84 PRO A C 1
ATOM 642 O O . PRO A 1 84 ? 9.674 -4.781 -14.314 1.00 62.59 84 PRO A O 1
ATOM 645 N N . GLN A 1 85 ? 8.770 -6.819 -14.524 1.00 68.31 85 GLN A N 1
ATOM 646 C CA . GLN A 1 85 ? 8.214 -6.576 -15.858 1.00 68.31 85 GLN A CA 1
ATOM 647 C C . GLN A 1 85 ? 7.098 -5.513 -15.886 1.00 68.31 85 GLN A C 1
ATOM 649 O O . GLN A 1 85 ? 6.752 -5.022 -16.961 1.00 68.31 85 GLN A O 1
ATOM 654 N N . TRP A 1 86 ? 6.502 -5.152 -14.743 1.00 70.31 86 TRP A N 1
ATOM 655 C CA . TRP A 1 86 ? 5.465 -4.118 -14.705 1.00 70.31 86 TRP A CA 1
ATOM 656 C C . TRP A 1 86 ? 6.076 -2.726 -14.609 1.00 70.31 86 TRP A C 1
ATOM 658 O O . TRP A 1 86 ? 6.566 -2.294 -13.571 1.00 70.31 86 TRP A O 1
ATOM 668 N N . THR A 1 87 ? 5.981 -1.996 -15.717 1.00 66.44 87 THR A N 1
ATOM 669 C CA . THR A 1 87 ? 6.561 -0.660 -15.880 1.00 66.44 87 THR A CA 1
ATOM 670 C C . THR A 1 87 ? 5.728 0.458 -15.253 1.00 66.44 87 THR A C 1
ATOM 672 O O . THR A 1 87 ? 6.206 1.586 -15.151 1.00 66.44 87 THR A O 1
ATOM 675 N N . CYS A 1 88 ? 4.478 0.192 -14.847 1.00 74.50 88 CYS A N 1
ATOM 676 C CA . CYS A 1 88 ? 3.653 1.166 -14.132 1.00 74.50 88 CYS A CA 1
ATOM 677 C C . CYS A 1 88 ? 2.597 0.520 -13.212 1.00 74.50 88 CYS A C 1
ATOM 679 O O . CYS A 1 88 ? 2.131 -0.599 -13.443 1.00 74.50 88 CYS A O 1
ATOM 681 N N . LEU A 1 89 ? 2.175 1.262 -12.175 1.00 79.12 89 LEU A N 1
ATOM 682 C CA . LEU A 1 89 ? 1.146 0.830 -11.217 1.00 79.12 89 LEU A CA 1
ATOM 683 C C . LEU A 1 89 ? -0.192 0.501 -11.900 1.00 79.12 89 LEU A C 1
ATOM 685 O O . LEU A 1 89 ? -0.893 -0.412 -11.472 1.00 79.12 89 LEU A O 1
ATOM 689 N N . ASP A 1 90 ? -0.573 1.219 -12.954 1.00 81.94 90 ASP A N 1
ATOM 690 C CA . ASP A 1 90 ? -1.859 0.980 -13.615 1.00 81.94 90 ASP A CA 1
ATOM 691 C C . ASP A 1 90 ? -1.886 -0.339 -14.403 1.00 81.94 90 ASP A C 1
ATOM 693 O O . ASP A 1 90 ? -2.917 -1.020 -14.400 1.00 81.94 90 ASP A O 1
ATOM 697 N N . ASP A 1 91 ? -0.764 -0.754 -14.993 1.00 81.25 91 ASP A N 1
ATOM 698 C CA . ASP A 1 91 ? -0.641 -2.061 -15.649 1.00 81.25 91 ASP A CA 1
ATOM 699 C C . ASP A 1 91 ? -0.720 -3.190 -14.621 1.00 81.25 91 ASP A C 1
ATOM 701 O O . ASP A 1 91 ? -1.518 -4.118 -14.781 1.00 81.25 91 ASP A O 1
ATOM 705 N N . ALA A 1 92 ? 0.006 -3.048 -13.507 1.00 81.38 92 ALA A N 1
ATOM 706 C CA . ALA A 1 92 ? -0.062 -3.954 -12.363 1.00 81.38 92 ALA A CA 1
ATOM 707 C C . ALA A 1 92 ? -1.500 -4.107 -11.845 1.00 81.38 92 ALA A C 1
ATOM 709 O O . ALA A 1 92 ? -2.001 -5.216 -11.646 1.00 81.38 92 ALA A O 1
ATOM 710 N N . ARG A 1 93 ? -2.210 -2.984 -11.678 1.00 85.69 93 ARG A N 1
ATOM 711 C CA . ARG A 1 93 ? -3.604 -2.965 -11.220 1.00 85.69 93 ARG A CA 1
ATOM 712 C C . ARG A 1 93 ? -4.527 -3.696 -12.178 1.00 85.69 93 ARG A C 1
ATOM 714 O O . ARG A 1 93 ? -5.385 -4.453 -11.728 1.00 85.69 93 ARG A O 1
ATOM 721 N N . ARG A 1 94 ? -4.387 -3.463 -13.484 1.00 81.56 94 ARG A N 1
ATOM 722 C CA . ARG A 1 94 ? -5.213 -4.118 -14.508 1.00 81.56 94 ARG A CA 1
ATOM 723 C C . ARG A 1 94 ? -4.949 -5.615 -14.554 1.00 81.56 94 ARG A C 1
ATOM 725 O O . ARG A 1 94 ? -5.905 -6.380 -14.470 1.00 81.56 94 ARG A O 1
ATOM 732 N N . ALA A 1 95 ? -3.681 -6.015 -14.615 1.00 82.06 95 ALA A N 1
ATOM 733 C CA . ALA A 1 95 ? -3.274 -7.415 -14.668 1.00 82.06 95 ALA A CA 1
ATOM 734 C C . ALA A 1 95 ? -3.735 -8.195 -13.427 1.00 82.06 95 ALA A C 1
ATOM 736 O O . ALA A 1 95 ? -4.226 -9.315 -13.542 1.00 82.06 95 ALA A O 1
ATOM 737 N N . LEU A 1 96 ? -3.645 -7.580 -12.244 1.00 81.56 96 LEU A N 1
ATOM 738 C CA . LEU A 1 96 ? -4.038 -8.211 -10.986 1.00 81.56 96 LEU A CA 1
ATOM 739 C C . LEU A 1 96 ? -5.524 -8.065 -10.639 1.00 81.56 96 LEU A C 1
ATOM 741 O O . LEU A 1 96 ? -5.981 -8.712 -9.698 1.00 81.56 96 LEU A O 1
ATOM 745 N N . GLY A 1 97 ? -6.295 -7.235 -11.344 1.00 83.44 97 GLY A N 1
ATOM 746 C CA . GLY A 1 97 ? -7.718 -7.011 -11.062 1.00 83.44 97 GLY A CA 1
ATOM 747 C C . GLY A 1 97 ? -8.011 -6.032 -9.913 1.00 83.44 97 GLY A C 1
ATOM 748 O O . GLY A 1 97 ? -9.055 -6.136 -9.279 1.00 83.44 97 GLY A O 1
ATOM 749 N N . PHE A 1 98 ? -7.119 -5.074 -9.646 1.00 82.44 98 PHE A N 1
ATOM 750 C CA . PHE A 1 98 ? -7.308 -3.922 -8.741 1.00 82.44 98 PHE A CA 1
ATOM 751 C C . PHE A 1 98 ? -7.904 -2.718 -9.486 1.00 82.44 98 PHE A C 1
ATOM 753 O O . PHE A 1 98 ? -7.453 -1.570 -9.381 1.00 82.44 98 PHE A O 1
ATOM 760 N N . THR A 1 99 ? -8.903 -2.994 -10.312 1.00 75.44 99 THR A N 1
ATOM 761 C CA . THR A 1 99 ? -9.611 -1.981 -11.091 1.00 75.44 99 THR A CA 1
ATOM 762 C C . THR A 1 99 ? -10.992 -1.797 -10.495 1.00 75.44 99 THR A C 1
ATOM 764 O O . THR A 1 99 ? -11.556 -2.731 -9.924 1.00 75.44 99 THR A O 1
ATOM 767 N N . ARG A 1 100 ? -11.553 -0.583 -10.605 1.00 67.12 100 ARG A N 1
ATOM 768 C CA . ARG A 1 100 ? -12.991 -0.417 -10.369 1.00 67.12 100 ARG A CA 1
ATOM 769 C C . ARG A 1 100 ? -13.646 -1.437 -11.282 1.00 67.12 100 ARG A C 1
ATOM 771 O O . ARG A 1 100 ? -13.344 -1.416 -12.475 1.00 67.12 100 ARG A O 1
ATOM 778 N N . HIS A 1 101 ? -14.483 -2.319 -10.737 1.00 55.53 101 HIS A N 1
ATOM 779 C CA . HIS A 1 101 ? -15.382 -3.103 -11.567 1.00 55.53 101 HIS A CA 1
ATOM 780 C C . HIS A 1 101 ? -16.108 -2.091 -12.449 1.00 55.53 101 HIS A C 1
ATOM 782 O O . HIS A 1 101 ? -16.990 -1.372 -11.982 1.00 55.53 101 HIS A O 1
ATOM 788 N N . ALA A 1 102 ? -15.664 -1.957 -13.700 1.00 48.84 102 ALA A N 1
ATOM 789 C CA . ALA A 1 102 ? -16.465 -1.319 -14.709 1.00 48.84 102 ALA A CA 1
ATOM 790 C C . ALA A 1 102 ? -17.696 -2.203 -14.750 1.00 48.84 102 ALA A C 1
ATOM 792 O O . ALA A 1 102 ? -17.608 -3.388 -15.080 1.00 48.84 102 ALA A O 1
ATOM 793 N N . ASP A 1 103 ? -18.782 -1.639 -14.244 1.00 44.50 103 ASP A N 1
ATOM 794 C CA . ASP A 1 103 ? -20.110 -2.193 -14.273 1.00 44.50 103 ASP A CA 1
ATOM 795 C C . ASP A 1 103 ? -20.266 -3.015 -15.558 1.00 44.50 103 ASP A C 1
ATOM 797 O O . ASP A 1 103 ? -20.178 -2.492 -16.673 1.00 44.50 103 ASP A O 1
ATOM 801 N N . THR A 1 104 ? -20.431 -4.329 -15.415 1.00 46.84 104 THR A N 1
ATOM 802 C CA . THR A 1 104 ? -20.713 -5.222 -16.542 1.00 46.84 104 THR A CA 1
ATOM 803 C C . THR A 1 104 ? -22.160 -5.036 -16.995 1.00 46.84 104 THR A C 1
ATOM 805 O O . THR A 1 104 ? -22.836 -5.978 -17.393 1.00 46.84 104 THR A O 1
ATOM 808 N N . THR A 1 105 ? -22.644 -3.797 -17.048 1.00 49.00 105 THR A N 1
ATOM 809 C CA . THR A 1 105 ? -23.843 -3.432 -17.790 1.00 49.00 105 THR A CA 1
ATOM 810 C C . THR A 1 105 ? -23.480 -3.268 -19.267 1.00 49.00 105 THR A C 1
ATOM 812 O O . THR A 1 105 ? -23.660 -2.225 -19.890 1.00 49.00 105 THR A O 1
ATOM 815 N N . ARG A 1 106 ? -22.980 -4.349 -19.879 1.00 48.69 106 ARG A N 1
ATOM 816 C CA . ARG A 1 106 ? -22.975 -4.510 -21.337 1.00 48.69 106 ARG A CA 1
ATOM 817 C C . ARG A 1 106 ? -23.730 -5.783 -21.709 1.00 48.69 106 ARG A C 1
ATOM 819 O O . ARG A 1 106 ? -23.171 -6.814 -22.053 1.00 48.69 106 ARG A O 1
ATOM 826 N N . GLY A 1 107 ? -25.056 -5.666 -21.653 1.00 48.19 107 GLY A N 1
ATOM 827 C CA . GLY A 1 107 ? -25.888 -6.150 -22.752 1.00 48.19 107 GLY A CA 1
ATOM 828 C C . GLY A 1 107 ? -26.286 -7.625 -22.780 1.00 48.19 107 GLY A C 1
ATOM 829 O O . GLY A 1 107 ? -26.311 -8.207 -23.858 1.00 48.19 107 GLY A O 1
ATOM 830 N N . ARG A 1 108 ? -26.773 -8.216 -21.682 1.00 50.78 108 ARG A N 1
ATOM 831 C CA . ARG A 1 108 ? -27.745 -9.324 -21.815 1.00 50.78 108 ARG A CA 1
ATOM 832 C C . ARG A 1 108 ? -29.136 -8.760 -22.132 1.00 50.78 108 ARG A C 1
ATOM 834 O O . ARG A 1 108 ? -30.065 -8.883 -21.339 1.00 50.78 108 ARG A O 1
ATOM 841 N N . ARG A 1 109 ? -29.321 -8.177 -23.326 1.00 52.84 109 ARG A N 1
ATOM 842 C CA . ARG A 1 109 ? -30.669 -8.013 -23.904 1.00 52.84 109 ARG A CA 1
ATOM 843 C C . ARG A 1 109 ? -31.169 -9.389 -24.348 1.00 52.84 109 ARG A C 1
ATOM 845 O O . ARG A 1 109 ? -31.182 -9.731 -25.523 1.00 52.84 109 ARG A O 1
ATOM 852 N N . ARG A 1 110 ? -31.627 -10.181 -23.378 1.00 57.53 110 ARG A N 1
ATOM 853 C CA . ARG A 1 110 ? -32.615 -11.233 -23.622 1.00 57.53 110 ARG A CA 1
ATOM 854 C C . ARG A 1 110 ? -33.950 -10.548 -23.936 1.00 57.53 110 ARG A C 1
ATOM 856 O O . ARG A 1 110 ? -34.722 -10.247 -23.035 1.00 57.53 110 ARG A O 1
ATOM 863 N N . ARG A 1 111 ? -34.230 -10.298 -25.213 1.00 53.56 111 ARG A N 1
ATOM 864 C CA . ARG A 1 111 ? -35.605 -10.184 -25.731 1.00 53.56 111 ARG A CA 1
ATOM 865 C C . ARG A 1 111 ? -35.707 -11.201 -26.864 1.00 53.56 111 ARG A C 1
ATOM 867 O O . ARG A 1 111 ? -35.158 -10.991 -27.931 1.00 53.56 111 ARG A O 1
ATOM 874 N N . ARG A 1 112 ? -36.120 -12.438 -26.562 1.00 56.88 112 ARG A N 1
ATOM 875 C CA . ARG A 1 112 ? -37.495 -12.913 -26.812 1.00 56.88 112 ARG A CA 1
ATOM 876 C C . ARG A 1 112 ? -38.061 -12.306 -28.102 1.00 56.88 112 ARG A C 1
ATOM 878 O O . ARG A 1 112 ? -38.786 -11.323 -28.030 1.00 56.88 112 ARG A O 1
ATOM 885 N N . HIS A 1 113 ? -37.793 -12.942 -29.240 1.00 50.66 113 HIS A N 1
ATOM 886 C CA . HIS A 1 113 ? -38.803 -13.01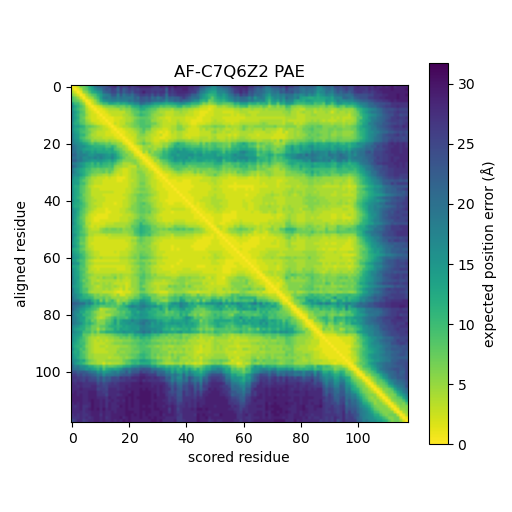5 -30.288 1.00 50.66 113 HIS A CA 1
ATOM 887 C C . HIS A 1 113 ? -39.458 -14.388 -30.209 1.00 50.66 113 HIS A C 1
ATOM 889 O O . HIS A 1 113 ? -38.865 -15.435 -30.454 1.00 50.66 113 HIS A O 1
ATOM 895 N N . ARG A 1 114 ? -40.678 -14.323 -29.690 1.00 54.31 114 ARG A N 1
ATOM 896 C CA . ARG A 1 114 ? -41.664 -15.382 -29.579 1.00 54.31 114 ARG A CA 1
ATOM 897 C C . ARG A 1 114 ? -42.088 -15.764 -31.002 1.00 54.31 114 ARG A C 1
ATOM 899 O O . ARG A 1 114 ? -42.395 -14.883 -31.796 1.00 54.31 114 ARG A O 1
ATOM 906 N N . ARG A 1 115 ? -42.079 -17.067 -31.286 1.00 56.56 115 ARG A N 1
ATOM 907 C CA . ARG A 1 115 ? -42.849 -17.716 -32.359 1.00 56.56 115 ARG A CA 1
ATOM 908 C C . ARG A 1 115 ? -44.310 -17.252 -32.354 1.00 56.56 115 ARG A C 1
ATOM 910 O O . ARG A 1 115 ? -44.856 -17.136 -31.260 1.00 56.56 115 ARG A O 1
ATOM 917 N N . SER A 1 116 ? -44.868 -17.101 -33.556 1.00 50.91 116 SER A N 1
ATOM 918 C CA . SER A 1 116 ? -46.253 -17.336 -34.034 1.00 50.91 116 SER A CA 1
ATOM 919 C C . SER A 1 116 ? -46.265 -16.742 -35.459 1.00 50.91 116 SER A C 1
ATOM 921 O O . SER A 1 116 ? -45.966 -15.562 -35.579 1.00 50.91 116 SER A O 1
ATOM 923 N N . SER A 1 117 ? -46.329 -17.464 -36.585 1.00 54.19 117 SER A N 1
ATOM 924 C CA . SER A 1 117 ? -47.365 -18.408 -37.041 1.00 54.19 117 SER A CA 1
ATOM 925 C C . SER A 1 117 ? -48.765 -17.858 -36.789 1.00 54.19 117 SER A C 1
ATOM 927 O O . SER A 1 117 ? -49.295 -18.089 -35.705 1.00 54.19 117 SER A O 1
ATOM 929 N N . ASP A 1 118 ? -49.265 -17.036 -37.712 1.00 54.19 118 ASP A N 1
ATOM 930 C CA . ASP A 1 118 ? -50.389 -17.364 -38.610 1.00 54.19 118 ASP A CA 1
ATOM 931 C C . ASP A 1 118 ? -50.356 -16.412 -39.821 1.00 54.19 118 ASP A C 1
ATOM 933 O O . ASP A 1 118 ? -50.082 -15.206 -39.599 1.00 54.19 118 ASP A O 1
#

pLDDT: mean 75.62, std 14.92, range [40.62, 93.25]

Nearest PDB structures (foldseek):
  2r1d-assembly9_I  TM=3.661E-01  e=2.188E+00  Rattus norvegicus
  3vkf-assembly5_D  TM=3.342E-01  e=6.424E+00  Bos taurus
  7usy-assembly1_J  TM=1.577E-01  e=1.557E+00  Caenorhabditis elegans

Organism: Catenulispora acidiphila (strain DSM 44928 / JCM 14897 / NBRC 102108 / NRRL B-24433 / ID139908) (NCBI:txid479433)

Solvent-accessible surface area (backbone atoms only — not comparable to full-atom values): 7191 Å² total; per-residue (Å²): 136,79,78,77,62,90,68,53,51,48,35,39,30,68,45,46,38,27,38,52,46,74,58,44,102,85,67,51,67,48,73,45,76,49,59,38,96,84,76,68,46,49,48,37,39,42,37,38,22,55,74,68,29,26,41,40,32,29,52,74,31,52,68,51,77,43,94,38,39,57,90,37,49,43,59,84,45,79,70,42,80,51,70,83,86,55,87,43,73,68,59,47,24,58,77,72,55,36,40,54,78,72,73,83,83,74,75,87,77,83,70,85,82,77,88,74,92,131

Radius of gyration: 20.48 Å; Cα contacts (8 Å, |Δi|>4): 199; chains: 1; bounding box: 64×34×62 Å

Mean predicted aligned error: 11.22 Å

Secondary structure (DSSP, 8-state):
-----TT-EEEEESS-EEEEPPPPTTS---EEEP--TTT---S-EEEEEETTEEEEEETTS-EEEESS-GGGEEESS-EEEPPTT--SHHHHHHHHT-S------S------------

Foldseek 3Di:
DPLDLVPKWKKWWFAWKWFWDDQDPVRDIDTHTDAQPPPRDRGTWIWIFRPQKIWIFHLQADIDIDRGGVVRMDRPDDIDGDDPVDSDSVVVCVVVNSHNPPPPPPDPPPDDPDDDDD

Sequence (118 aa):
MSVGWETTTLLRVADQAHVRSEPSGDGRETQGLIECPSCHRVTDWLIAAMGMRVDVACRCGNRWEIPTTLQHVVAMAESQPIDPQWTCLDDARRALGFTRHADTTRGRRRRRHRRSSD